Protein AF-A0A1X0NJQ6-F1 (afdb_monomer_lite)

Radius of gyration: 38.81 Å; chains: 1; bounding box: 100×24×99 Å

Sequence (120 aa):
MSSVKALNPALQARRDPYYKRNHMGRVTCTLCDICCTDDNNFLKHLAGKTHRLQLERRERNARREERLAAEEELNKEAMRRAEQEKATRELLLQQQQQQQQSQQSSGNRINNNNNNNNNN

Organism: NCBI:txid67003

Foldseek 3Di:
DDDPDPPPLQVVLVVDPQWDADPVRFIAGNLQRDTDRDSVRSVVVCVDPSVVVSVVVVVVVVVVVVVVVVVVVVVVVVVVVVVVVVVVVVVVVVVVVVVVVVVVVVVVVVVVVVPPPPDD

InterPro domains:
  IPR003604 Matrin/U1-C-like, C2H2-type zinc finger [SM00451] (24-58)
  IPR013087 Zinc finger C2H2-type [PF12874] (28-51)
  IPR036236 Zinc finger C2H2 superfamily [SSF57667] (16-67)
  IPR052092 Splicing Factor 3A Subunit 2 [PTHR23205] (11-87)

Structure (mmCIF, N/CA/C/O backbone):
data_AF-A0A1X0NJQ6-F1
#
_entry.id   AF-A0A1X0NJQ6-F1
#
loop_
_atom_site.group_PDB
_atom_site.id
_atom_site.type_symbol
_atom_site.label_atom_id
_atom_site.label_alt_id
_atom_site.label_comp_id
_atom_site.label_asym_id
_atom_site.label_entity_id
_atom_site.label_seq_id
_atom_site.pdbx_PDB_ins_code
_atom_site.Cartn_x
_atom_site.Cartn_y
_atom_site.Cartn_z
_atom_site.occupancy
_atom_site.B_iso_or_equiv
_atom_site.auth_seq_id
_atom_site.auth_comp_id
_atom_site.auth_asym_id
_atom_site.auth_atom_id
_atom_site.pdbx_PDB_model_num
ATOM 1 N N . MET A 1 1 ? 37.047 -21.660 -15.339 1.00 41.50 1 MET A N 1
ATOM 2 C CA . MET A 1 1 ? 36.498 -20.472 -16.028 1.00 41.50 1 MET A CA 1
ATOM 3 C C . MET A 1 1 ? 35.048 -20.768 -16.367 1.00 41.50 1 MET A C 1
ATOM 5 O O . MET A 1 1 ? 34.781 -21.551 -17.269 1.00 41.50 1 MET A O 1
ATOM 9 N N . SER A 1 2 ? 34.128 -20.282 -15.536 1.00 46.66 2 SER A N 1
ATOM 10 C CA . SER A 1 2 ? 32.713 -20.654 -15.580 1.00 46.66 2 SER A CA 1
ATOM 11 C C . SER A 1 2 ? 32.050 -20.140 -16.856 1.00 46.66 2 SER A C 1
ATOM 13 O O . SER A 1 2 ? 32.168 -18.968 -17.200 1.00 46.66 2 SER A O 1
ATOM 15 N N . SER A 1 3 ? 31.389 -21.061 -17.551 1.00 53.03 3 SER A N 1
ATOM 16 C CA . SER A 1 3 ? 30.736 -20.897 -18.846 1.00 53.03 3 SER A CA 1
ATOM 17 C C . SER A 1 3 ? 29.820 -19.668 -18.867 1.00 53.03 3 SER A C 1
ATOM 19 O O . SER A 1 3 ? 28.777 -19.647 -18.209 1.00 53.03 3 SER A O 1
ATOM 21 N N . VAL A 1 4 ? 30.216 -18.633 -19.612 1.00 56.81 4 VAL A N 1
ATOM 22 C CA . VAL A 1 4 ? 29.380 -17.460 -19.883 1.00 56.81 4 VAL A CA 1
ATOM 23 C C . VAL A 1 4 ? 28.260 -17.925 -20.809 1.00 56.81 4 VAL A C 1
ATOM 25 O O . VAL A 1 4 ? 28.380 -17.876 -22.030 1.00 56.81 4 VAL A O 1
ATOM 28 N N . LYS A 1 5 ? 27.172 -18.449 -20.232 1.00 60.78 5 LYS A N 1
ATOM 29 C CA . LYS A 1 5 ? 25.922 -18.641 -20.969 1.00 60.78 5 LYS A CA 1
ATOM 30 C C . LYS A 1 5 ? 25.574 -17.284 -21.563 1.00 60.78 5 LYS A C 1
ATOM 32 O O . LYS A 1 5 ? 25.384 -16.328 -20.815 1.00 60.78 5 LYS A O 1
ATOM 37 N N . ALA A 1 6 ? 25.511 -17.201 -22.887 1.00 58.03 6 ALA A N 1
ATOM 38 C CA . ALA A 1 6 ? 24.925 -16.068 -23.581 1.00 58.03 6 ALA A CA 1
ATOM 39 C C . ALA A 1 6 ? 23.462 -15.953 -23.120 1.00 58.03 6 ALA A C 1
ATOM 41 O O . ALA A 1 6 ? 22.571 -16.605 -23.665 1.00 58.03 6 ALA A O 1
ATOM 42 N N . LEU A 1 7 ? 23.217 -15.217 -22.032 1.00 67.81 7 LEU A N 1
ATOM 43 C CA . LEU A 1 7 ? 21.870 -14.970 -21.545 1.00 67.81 7 LEU A CA 1
ATOM 44 C C . LEU A 1 7 ? 21.195 -14.097 -22.590 1.00 67.81 7 LEU A C 1
ATOM 46 O O . LEU A 1 7 ? 21.560 -12.937 -22.767 1.00 67.81 7 LEU A O 1
ATOM 50 N N . ASN A 1 8 ? 20.217 -14.668 -23.287 1.00 82.88 8 ASN A N 1
ATOM 51 C CA . ASN A 1 8 ? 19.355 -13.904 -24.165 1.00 82.88 8 ASN A CA 1
ATOM 52 C C . ASN A 1 8 ? 18.628 -12.841 -23.311 1.00 82.88 8 ASN A C 1
ATOM 54 O O . ASN A 1 8 ? 17.838 -13.218 -22.434 1.00 82.88 8 ASN A O 1
ATOM 58 N N . PRO A 1 9 ? 18.879 -11.534 -23.526 1.00 80.44 9 PRO A N 1
ATOM 59 C CA . PRO A 1 9 ? 18.339 -10.479 -22.669 1.00 80.44 9 PRO A CA 1
ATOM 60 C C . PRO A 1 9 ? 16.808 -10.479 -22.620 1.00 80.44 9 PRO A C 1
ATOM 62 O O . PRO A 1 9 ? 16.221 -10.179 -21.583 1.00 80.44 9 PRO A O 1
ATOM 65 N N . ALA A 1 10 ? 16.157 -10.886 -23.713 1.00 84.38 10 ALA A N 1
ATOM 66 C CA . ALA A 1 10 ? 14.704 -10.957 -23.799 1.00 84.38 10 ALA A CA 1
ATOM 67 C C . ALA A 1 10 ? 14.113 -12.043 -22.889 1.00 84.38 10 ALA A C 1
ATOM 69 O O . ALA A 1 10 ? 13.070 -11.825 -22.277 1.00 84.38 10 ALA A O 1
ATOM 70 N N . LEU A 1 11 ? 14.773 -13.200 -22.765 1.00 87.50 11 LEU A N 1
ATOM 71 C CA . LEU A 1 11 ? 14.313 -14.274 -21.876 1.00 87.50 11 LEU A CA 1
ATOM 72 C C . LEU A 1 11 ? 14.471 -13.890 -20.405 1.00 87.50 11 LEU A C 1
ATOM 74 O O . LEU A 1 11 ? 13.575 -14.148 -19.605 1.00 87.50 11 LEU A O 1
ATOM 78 N N . GLN A 1 12 ? 15.586 -13.243 -20.059 1.00 87.88 12 GLN A N 1
ATOM 79 C CA . GLN A 1 12 ? 15.820 -12.786 -18.693 1.00 87.88 12 GLN A CA 1
ATOM 80 C C . GLN A 1 12 ? 14.834 -11.685 -18.294 1.00 87.88 12 GLN A C 1
ATOM 82 O O . GLN A 1 12 ? 14.282 -11.740 -17.200 1.00 87.88 12 GLN A O 1
ATOM 87 N N . ALA A 1 13 ? 14.571 -10.724 -19.186 1.00 89.75 13 ALA A N 1
ATOM 88 C CA . ALA A 1 13 ? 13.612 -9.655 -18.932 1.00 89.75 13 ALA A CA 1
ATOM 89 C C . ALA A 1 13 ? 12.196 -10.213 -18.719 1.00 89.75 13 ALA A C 1
ATOM 91 O O . ALA A 1 13 ? 11.539 -9.858 -17.748 1.00 89.75 13 ALA A O 1
ATOM 92 N N . ARG A 1 14 ? 11.761 -11.160 -19.562 1.00 90.94 14 ARG A N 1
ATOM 93 C CA . ARG A 1 14 ? 10.433 -11.799 -19.474 1.00 90.94 14 ARG A CA 1
ATOM 94 C C . ARG A 1 14 ? 10.215 -12.654 -18.224 1.00 90.94 14 ARG A C 1
ATOM 96 O O . ARG A 1 14 ? 9.071 -12.971 -17.921 1.00 90.94 14 ARG A O 1
ATOM 103 N N . ARG A 1 15 ? 11.282 -13.071 -17.536 1.00 92.31 15 ARG A N 1
ATOM 104 C CA . ARG A 1 15 ? 11.189 -13.854 -16.295 1.00 92.31 15 ARG A CA 1
ATOM 105 C C . ARG A 1 15 ? 10.841 -12.987 -15.082 1.00 92.31 15 ARG A C 1
ATOM 107 O O . ARG A 1 15 ? 10.408 -13.524 -14.066 1.00 92.31 15 ARG A O 1
ATOM 114 N N . ASP A 1 16 ? 11.055 -11.679 -15.173 1.00 92.56 16 ASP A N 1
ATOM 115 C CA . ASP A 1 16 ? 10.786 -10.765 -14.071 1.00 92.56 16 ASP A CA 1
ATOM 116 C C . ASP A 1 16 ? 9.269 -10.552 -13.875 1.00 92.56 16 ASP A C 1
ATOM 118 O O . ASP A 1 16 ? 8.560 -10.311 -14.856 1.00 92.56 16 ASP A O 1
ATOM 122 N N . PRO A 1 17 ? 8.744 -10.611 -12.633 1.00 94.00 17 PRO A N 1
ATOM 123 C CA . PRO A 1 17 ? 7.309 -10.466 -12.368 1.00 94.00 17 PRO A CA 1
ATOM 124 C C . PRO A 1 17 ? 6.751 -9.081 -12.724 1.00 94.00 17 PRO A C 1
ATOM 126 O O . PRO A 1 17 ? 5.539 -8.936 -12.885 1.00 94.00 17 PRO A O 1
ATOM 129 N N . TYR A 1 18 ? 7.607 -8.063 -12.847 1.00 94.19 18 TYR A N 1
ATOM 130 C CA . TYR A 1 18 ? 7.210 -6.699 -13.191 1.00 94.19 18 TYR A CA 1
ATOM 131 C C . TYR A 1 18 ? 7.342 -6.385 -14.680 1.00 94.19 18 TYR A C 1
ATOM 133 O O . TYR A 1 18 ? 7.039 -5.263 -15.093 1.00 94.19 18 TYR A O 1
ATOM 141 N N . TYR A 1 19 ? 7.768 -7.350 -15.495 1.00 95.38 19 TYR A N 1
ATOM 142 C CA . TYR A 1 19 ? 7.877 -7.193 -16.936 1.00 95.38 19 TYR A CA 1
ATOM 143 C C . TYR A 1 19 ? 6.509 -7.274 -17.617 1.00 95.38 19 TYR A C 1
ATOM 145 O O . TYR A 1 19 ? 5.795 -8.274 -17.507 1.00 95.38 19 TYR A O 1
ATOM 153 N N . LYS A 1 20 ? 6.168 -6.259 -18.414 1.00 94.56 20 LYS A N 1
ATOM 154 C CA . LYS A 1 20 ? 5.044 -6.306 -19.359 1.00 94.56 20 LYS A CA 1
ATOM 155 C C . LYS A 1 20 ? 5.430 -5.698 -20.704 1.00 94.56 20 LYS A C 1
ATOM 157 O O . LYS A 1 20 ? 6.396 -4.950 -20.815 1.00 94.56 20 LYS A O 1
ATOM 162 N N . ARG A 1 21 ? 4.664 -6.023 -21.749 1.00 93.12 21 ARG A N 1
ATOM 163 C CA . ARG A 1 21 ? 4.686 -5.288 -23.023 1.00 93.12 21 ARG A CA 1
ATOM 164 C C . ARG A 1 21 ? 3.398 -4.496 -23.152 1.00 93.12 21 ARG A C 1
ATOM 166 O O . ARG A 1 21 ? 2.321 -5.034 -22.907 1.00 93.12 21 ARG A O 1
ATOM 173 N N . ASN A 1 22 ? 3.515 -3.224 -23.510 1.00 90.44 22 ASN A N 1
ATOM 174 C CA . ASN A 1 22 ? 2.354 -2.388 -23.788 1.00 90.44 22 ASN A CA 1
ATOM 175 C C . ASN A 1 22 ? 1.816 -2.629 -25.213 1.00 90.44 22 ASN A C 1
ATOM 177 O O . ASN A 1 22 ? 2.427 -3.330 -26.020 1.00 90.44 22 ASN A O 1
ATOM 181 N N . HIS A 1 23 ? 0.676 -2.010 -25.535 1.00 88.69 23 HIS A N 1
ATOM 182 C CA . HIS A 1 23 ? 0.026 -2.112 -26.849 1.00 88.69 23 HIS A CA 1
ATOM 183 C C . HIS A 1 23 ? 0.851 -1.499 -27.998 1.00 88.69 23 HIS A C 1
ATOM 185 O O . HIS A 1 23 ? 0.556 -1.743 -29.160 1.00 88.69 23 HIS A O 1
ATOM 191 N N . MET A 1 24 ? 1.899 -0.729 -27.684 1.00 89.69 24 MET A N 1
ATOM 192 C CA . MET A 1 24 ? 2.845 -0.170 -28.657 1.00 89.69 24 MET A CA 1
ATOM 193 C C . MET A 1 24 ? 4.091 -1.054 -28.842 1.00 89.69 24 MET A C 1
ATOM 195 O O . MET A 1 24 ? 5.050 -0.639 -29.487 1.00 89.69 24 MET A O 1
ATOM 199 N N . GLY A 1 25 ? 4.125 -2.243 -28.229 1.00 87.38 25 GLY A N 1
ATOM 200 C CA . GLY A 1 25 ? 5.246 -3.180 -28.317 1.00 87.38 25 G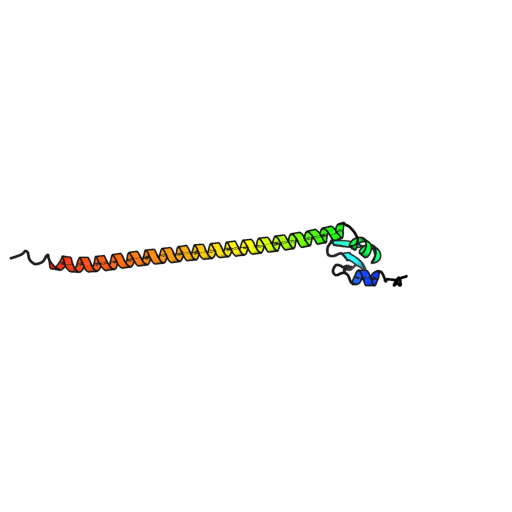LY A CA 1
ATOM 201 C C . GLY A 1 25 ? 6.466 -2.817 -27.461 1.00 87.38 25 GLY A C 1
ATOM 202 O O . GLY A 1 25 ? 7.458 -3.546 -27.497 1.00 87.38 25 GLY A O 1
ATOM 203 N N . ARG A 1 26 ? 6.400 -1.741 -26.665 1.00 91.19 26 ARG A N 1
ATOM 204 C CA . ARG A 1 26 ? 7.470 -1.340 -25.738 1.00 91.19 26 ARG A CA 1
ATOM 205 C C . ARG A 1 26 ? 7.392 -2.127 -24.438 1.00 91.19 26 ARG A C 1
ATOM 207 O O . ARG A 1 26 ? 6.315 -2.534 -23.998 1.00 91.19 26 ARG A O 1
ATOM 214 N N . VAL A 1 27 ? 8.548 -2.304 -23.812 1.00 94.81 27 VAL A N 1
ATOM 215 C CA . VAL A 1 27 ? 8.672 -2.992 -22.526 1.00 94.81 27 VAL A CA 1
ATOM 216 C C . VAL A 1 27 ? 8.323 -2.026 -21.405 1.00 94.81 27 VAL A C 1
ATOM 218 O O . VAL A 1 27 ? 8.717 -0.866 -21.441 1.00 94.81 27 VAL A O 1
ATOM 221 N N . THR A 1 28 ? 7.602 -2.484 -20.394 1.00 95.44 28 THR A N 1
ATOM 222 C CA . THR A 1 28 ? 7.226 -1.671 -19.241 1.00 95.44 28 THR A CA 1
ATOM 223 C C . THR A 1 28 ? 7.523 -2.400 -17.937 1.00 95.44 28 THR A C 1
ATOM 225 O O . THR A 1 28 ? 7.391 -3.620 -17.847 1.00 95.44 28 THR A O 1
ATOM 228 N N . CYS A 1 29 ? 7.937 -1.634 -16.926 1.00 96.19 29 CYS A N 1
ATOM 229 C CA . CYS A 1 29 ? 8.071 -2.090 -15.547 1.00 96.19 29 CYS A CA 1
ATOM 230 C C . CYS A 1 29 ? 6.838 -1.674 -14.756 1.00 96.19 29 CYS A C 1
ATOM 232 O O . CYS A 1 29 ? 6.647 -0.486 -14.514 1.00 96.19 29 CYS A O 1
ATOM 234 N N . THR A 1 30 ? 6.023 -2.631 -14.319 1.00 95.12 30 THR A N 1
ATOM 235 C CA . THR A 1 30 ? 4.776 -2.336 -13.590 1.00 95.12 30 THR A CA 1
ATOM 236 C C . THR A 1 30 ? 4.983 -1.940 -12.136 1.00 95.12 30 THR A C 1
ATOM 238 O O . THR A 1 30 ? 4.034 -1.545 -11.475 1.00 95.12 30 THR A O 1
ATOM 241 N N . LEU A 1 31 ? 6.190 -2.116 -11.593 1.00 94.94 31 LEU A N 1
ATOM 242 C CA . LEU A 1 31 ? 6.505 -1.621 -10.253 1.00 94.94 31 LEU A CA 1
ATOM 243 C C . LEU A 1 31 ? 6.794 -0.119 -10.268 1.00 94.94 31 LEU A C 1
ATOM 245 O O . LEU A 1 31 ? 6.491 0.586 -9.312 1.00 94.94 31 LEU A O 1
ATOM 249 N N . CYS A 1 32 ? 7.456 0.350 -11.325 1.00 95.12 32 CYS A N 1
ATOM 250 C CA . CYS A 1 32 ? 7.927 1.728 -11.429 1.00 95.12 32 CYS A CA 1
ATOM 251 C C . CYS A 1 32 ? 7.106 2.576 -12.405 1.00 95.12 32 CYS A C 1
ATOM 253 O O . CYS A 1 32 ? 7.368 3.770 -12.496 1.00 95.12 32 CYS A O 1
ATOM 255 N N . ASP A 1 33 ? 6.188 1.961 -13.152 1.00 93.69 33 ASP A N 1
ATOM 256 C CA . ASP A 1 33 ? 5.419 2.556 -14.250 1.00 93.69 33 ASP A CA 1
ATOM 257 C C . ASP A 1 33 ? 6.293 3.253 -15.305 1.00 93.69 33 ASP A C 1
ATOM 259 O O . ASP A 1 33 ? 5.943 4.280 -15.884 1.00 93.69 33 ASP A O 1
ATOM 263 N N . ILE A 1 34 ? 7.461 2.664 -15.584 1.00 92.94 34 ILE A N 1
ATOM 264 C CA . ILE A 1 34 ? 8.423 3.176 -16.566 1.00 92.94 34 ILE A CA 1
ATOM 265 C C . ILE A 1 34 ? 8.351 2.345 -17.845 1.00 92.94 34 ILE A C 1
ATOM 267 O O . ILE A 1 34 ? 8.401 1.114 -17.810 1.00 92.94 34 ILE A O 1
ATOM 271 N N . CYS A 1 35 ? 8.285 3.033 -18.985 1.00 94.38 35 CYS A N 1
ATOM 272 C CA . CYS A 1 35 ? 8.427 2.432 -20.307 1.00 94.38 35 CYS A CA 1
ATOM 273 C C . CYS A 1 35 ? 9.905 2.400 -20.723 1.00 94.38 35 CYS A C 1
ATOM 275 O O . CYS A 1 35 ? 10.550 3.440 -20.848 1.00 94.38 35 CYS A O 1
ATOM 277 N N . CYS A 1 36 ? 10.429 1.209 -20.981 1.00 91.75 36 CYS A N 1
ATOM 278 C CA . CYS A 1 36 ? 11.753 0.965 -21.534 1.00 91.75 36 CYS A CA 1
ATOM 279 C C . CYS A 1 36 ? 11.662 0.764 -23.057 1.00 91.75 36 CYS A C 1
ATOM 281 O O . CYS A 1 36 ? 10.703 0.184 -23.566 1.00 91.75 36 CYS A O 1
ATOM 283 N N . THR A 1 37 ? 12.673 1.231 -23.792 1.00 90.62 37 THR A N 1
ATOM 284 C CA . THR A 1 37 ? 12.770 1.048 -25.251 1.00 90.62 37 THR A CA 1
ATOM 285 C C . THR A 1 37 ? 12.886 -0.426 -25.634 1.00 90.62 37 THR A C 1
ATOM 287 O O . THR A 1 37 ? 12.135 -0.887 -26.483 1.00 90.62 37 THR A O 1
ATOM 290 N N . ASP A 1 38 ? 13.758 -1.168 -24.943 1.00 90.88 38 ASP A N 1
ATOM 291 C CA . ASP A 1 38 ? 14.120 -2.550 -25.267 1.00 90.88 38 ASP A CA 1
ATOM 292 C C . ASP A 1 38 ? 14.279 -3.411 -24.008 1.00 90.88 38 ASP A C 1
ATOM 294 O O . ASP A 1 38 ? 14.478 -2.897 -22.901 1.00 90.88 38 ASP A O 1
ATOM 298 N N . ASP A 1 39 ? 14.302 -4.736 -24.193 1.00 92.06 39 ASP A N 1
ATOM 299 C CA . ASP A 1 39 ? 14.512 -5.721 -23.120 1.00 92.06 39 ASP A CA 1
ATOM 300 C C . ASP A 1 39 ? 15.838 -5.479 -22.363 1.00 92.06 39 ASP A C 1
ATOM 302 O O . ASP A 1 39 ? 15.902 -5.592 -21.141 1.00 92.06 39 ASP A O 1
ATOM 306 N N . ASN A 1 40 ? 16.892 -5.045 -23.065 1.00 92.31 40 ASN A N 1
ATOM 307 C CA . ASN A 1 40 ? 18.171 -4.675 -22.444 1.00 92.31 40 ASN A CA 1
ATOM 308 C C . ASN A 1 40 ? 18.057 -3.448 -21.527 1.00 92.31 40 ASN A C 1
ATOM 310 O O . ASN A 1 40 ? 18.694 -3.396 -20.474 1.00 92.31 40 ASN A O 1
ATOM 314 N N . ASN A 1 41 ? 17.260 -2.451 -21.920 1.00 92.62 41 ASN A N 1
ATOM 315 C CA . ASN A 1 41 ? 17.059 -1.257 -21.105 1.00 92.62 41 ASN A CA 1
ATOM 316 C C . ASN A 1 41 ? 16.233 -1.584 -19.852 1.00 92.62 41 ASN A C 1
ATOM 318 O O . ASN A 1 41 ? 16.512 -1.068 -18.774 1.00 92.62 41 ASN A O 1
ATOM 322 N N . PHE A 1 42 ? 15.283 -2.514 -19.971 1.00 95.00 42 PHE A N 1
ATOM 323 C CA . PHE A 1 42 ? 14.547 -3.042 -18.827 1.00 95.00 42 PHE A CA 1
ATOM 324 C C . PHE A 1 42 ? 15.462 -3.757 -17.822 1.00 95.00 42 PHE A C 1
ATOM 326 O O . PHE A 1 42 ? 15.388 -3.481 -16.629 1.00 95.00 42 PHE A O 1
ATOM 333 N N . LEU A 1 43 ? 16.400 -4.595 -18.279 1.00 93.38 43 LEU A N 1
ATOM 334 C CA . LEU A 1 43 ? 17.370 -5.237 -17.379 1.00 93.38 43 LEU A CA 1
ATOM 335 C C . LEU A 1 43 ? 18.257 -4.222 -16.642 1.00 93.38 43 LEU A C 1
ATOM 337 O O . LEU A 1 43 ? 18.501 -4.365 -15.444 1.00 93.38 43 LEU A O 1
ATOM 341 N N . LYS A 1 44 ? 18.709 -3.167 -17.332 1.00 94.12 44 LYS A N 1
ATOM 342 C CA . LYS A 1 44 ? 19.450 -2.066 -16.692 1.00 94.12 44 LYS A CA 1
ATOM 343 C C . LYS A 1 44 ? 18.586 -1.315 -15.681 1.00 94.12 44 LYS A C 1
ATOM 345 O O . LYS A 1 44 ? 19.082 -0.934 -14.625 1.00 94.12 44 LYS A O 1
ATOM 350 N N . HIS A 1 45 ? 17.304 -1.122 -15.989 1.00 94.75 45 HIS A N 1
ATOM 351 C CA . HIS A 1 45 ? 16.343 -0.517 -15.075 1.00 94.75 45 HIS A CA 1
ATOM 352 C C . HIS A 1 45 ? 16.166 -1.352 -13.795 1.00 94.75 45 HIS A C 1
ATOM 354 O O . HIS A 1 45 ? 16.217 -0.773 -12.710 1.00 94.75 45 HIS A O 1
ATOM 360 N N . LEU A 1 46 ? 16.045 -2.683 -13.902 1.00 94.25 46 LEU A N 1
ATOM 361 C CA . LEU A 1 46 ? 15.958 -3.587 -12.744 1.00 94.25 46 LEU A CA 1
ATOM 362 C C . LEU A 1 46 ? 17.193 -3.497 -11.836 1.00 94.25 46 LEU A C 1
ATOM 364 O O . LEU A 1 46 ? 17.068 -3.482 -10.614 1.00 94.25 46 LEU A O 1
ATOM 368 N N . ALA A 1 47 ? 18.386 -3.379 -12.428 1.00 93.75 47 ALA A N 1
ATOM 369 C CA . ALA A 1 47 ? 19.637 -3.174 -11.692 1.00 93.75 47 ALA A CA 1
ATOM 370 C C . ALA A 1 47 ? 19.799 -1.739 -11.137 1.00 93.75 47 ALA A C 1
ATOM 372 O O . ALA A 1 47 ? 20.780 -1.435 -10.454 1.00 93.75 47 ALA A O 1
ATOM 373 N N . GLY A 1 48 ? 18.866 -0.836 -11.443 1.00 95.00 48 GLY A N 1
ATOM 374 C CA . GLY A 1 48 ? 18.912 0.569 -11.064 1.00 95.00 48 GLY A CA 1
ATOM 375 C C . GLY A 1 48 ? 18.410 0.849 -9.644 1.00 95.00 48 GLY A C 1
ATOM 376 O O . GLY A 1 48 ? 17.569 0.145 -9.084 1.00 95.00 48 GLY A O 1
ATOM 377 N N . LYS A 1 49 ? 18.876 1.969 -9.071 1.00 95.31 49 LYS A N 1
ATOM 378 C CA . LYS A 1 49 ? 18.475 2.424 -7.726 1.00 95.31 49 LYS A CA 1
ATOM 379 C C . LYS A 1 49 ? 16.976 2.705 -7.614 1.00 95.31 49 LYS A C 1
ATOM 381 O O . LYS A 1 49 ? 16.388 2.418 -6.579 1.00 95.31 49 LYS A O 1
ATOM 386 N N . THR A 1 50 ? 16.361 3.247 -8.666 1.00 93.88 50 THR A N 1
ATOM 387 C CA . THR A 1 50 ? 14.931 3.588 -8.677 1.00 93.88 50 THR A CA 1
ATOM 388 C C . THR A 1 50 ? 14.058 2.354 -8.489 1.00 93.88 50 THR A C 1
ATOM 390 O O . THR A 1 50 ? 13.136 2.387 -7.681 1.00 93.88 50 THR A O 1
ATOM 393 N N . HIS A 1 51 ? 14.370 1.260 -9.192 1.00 96.00 51 HIS A N 1
ATOM 394 C CA . HIS A 1 51 ? 13.621 0.013 -9.068 1.00 96.00 51 HIS A CA 1
ATOM 395 C C . HIS A 1 51 ? 13.743 -0.565 -7.656 1.00 96.00 51 HIS A C 1
ATOM 397 O O . HIS A 1 51 ? 12.735 -0.843 -7.008 1.00 96.00 51 HIS A O 1
ATOM 403 N N . ARG A 1 52 ? 14.973 -0.632 -7.131 1.00 95.50 52 ARG A N 1
ATOM 404 C CA . ARG A 1 52 ? 15.228 -1.084 -5.758 1.00 95.50 52 ARG A CA 1
ATOM 405 C C . ARG A 1 52 ? 14.495 -0.240 -4.711 1.00 95.50 52 ARG A C 1
ATOM 407 O O . ARG A 1 52 ? 13.873 -0.790 -3.813 1.00 95.50 52 ARG A O 1
ATOM 414 N N . LEU A 1 53 ? 14.508 1.085 -4.849 1.00 96.31 53 LEU A N 1
ATOM 415 C CA . LEU A 1 53 ? 13.816 1.976 -3.915 1.00 96.31 53 LEU A CA 1
ATOM 416 C C . LEU A 1 53 ? 12.290 1.792 -3.960 1.00 96.31 53 LEU A C 1
ATOM 418 O O . LEU A 1 53 ? 11.633 1.897 -2.928 1.00 96.31 53 LEU A O 1
ATOM 422 N N . GLN A 1 54 ? 11.713 1.502 -5.129 1.00 96.00 54 GLN A N 1
ATOM 423 C CA . GLN A 1 54 ? 10.283 1.193 -5.229 1.00 96.00 54 GLN A CA 1
ATOM 424 C C . GLN A 1 54 ? 9.936 -0.141 -4.555 1.00 96.00 54 GLN A C 1
ATOM 426 O O . GLN A 1 54 ? 8.889 -0.226 -3.915 1.00 96.00 54 GLN A O 1
ATOM 431 N N . LEU A 1 55 ? 10.816 -1.150 -4.626 1.00 95.88 55 LEU A N 1
ATOM 432 C CA . LEU A 1 55 ? 10.660 -2.393 -3.857 1.00 95.88 55 LEU A CA 1
ATOM 433 C C . LEU A 1 55 ? 10.661 -2.108 -2.352 1.00 95.88 55 LEU A C 1
ATOM 435 O O . LEU A 1 55 ? 9.704 -2.456 -1.665 1.00 95.88 55 LEU A O 1
ATOM 439 N N . GLU A 1 56 ? 11.672 -1.389 -1.862 1.00 96.38 56 GLU A N 1
ATOM 440 C CA . GLU A 1 56 ? 11.780 -1.005 -0.447 1.00 96.38 56 GLU A CA 1
ATOM 441 C C . GLU A 1 56 ? 10.557 -0.195 0.013 1.00 96.38 56 GLU A C 1
ATOM 443 O O . GLU A 1 56 ? 10.013 -0.415 1.097 1.00 96.38 56 GLU A O 1
ATOM 448 N N . ARG A 1 57 ? 10.073 0.729 -0.827 1.00 96.12 57 ARG A N 1
ATOM 449 C CA . ARG A 1 57 ? 8.860 1.505 -0.552 1.00 96.12 57 ARG A CA 1
ATOM 450 C C . ARG A 1 57 ? 7.631 0.607 -0.460 1.00 96.12 57 ARG A C 1
ATOM 452 O O . ARG A 1 57 ? 6.815 0.800 0.440 1.00 96.12 57 ARG A O 1
ATOM 459 N N . ARG A 1 58 ? 7.494 -0.364 -1.365 1.00 95.12 58 ARG A N 1
ATOM 460 C CA . ARG A 1 58 ? 6.374 -1.307 -1.369 1.00 95.12 58 ARG A CA 1
ATOM 461 C C . ARG A 1 58 ? 6.388 -2.195 -0.127 1.00 95.12 58 ARG A C 1
ATOM 463 O O . ARG A 1 58 ? 5.355 -2.328 0.519 1.00 95.12 58 ARG A O 1
ATOM 470 N N . GLU A 1 59 ? 7.547 -2.720 0.256 1.00 95.75 59 GLU A N 1
ATOM 471 C CA . GLU A 1 59 ? 7.711 -3.505 1.485 1.00 95.75 59 GLU A CA 1
ATOM 472 C C . GLU A 1 59 ? 7.406 -2.678 2.739 1.00 95.75 59 GLU A C 1
ATOM 474 O O . GLU A 1 59 ? 6.696 -3.129 3.638 1.00 95.75 59 GLU A O 1
ATOM 479 N N . ARG A 1 60 ? 7.897 -1.435 2.798 1.00 96.56 60 ARG A N 1
ATOM 480 C CA . ARG A 1 60 ? 7.615 -0.518 3.908 1.00 96.56 60 ARG A CA 1
ATOM 481 C C . ARG A 1 60 ? 6.124 -0.197 4.021 1.00 96.56 60 ARG A C 1
ATOM 483 O O . ARG A 1 60 ? 5.614 -0.107 5.137 1.00 96.56 60 ARG A O 1
ATOM 490 N N . ASN A 1 61 ? 5.443 0.006 2.896 1.00 96.56 61 ASN A N 1
ATOM 491 C CA . ASN A 1 61 ? 4.006 0.260 2.881 1.00 96.56 61 ASN A CA 1
ATOM 492 C C . ASN A 1 61 ? 3.226 -0.972 3.346 1.00 96.56 61 ASN A C 1
ATOM 494 O O . ASN A 1 61 ? 2.400 -0.827 4.237 1.00 96.56 61 ASN A O 1
ATOM 498 N N . ALA A 1 62 ? 3.569 -2.168 2.859 1.0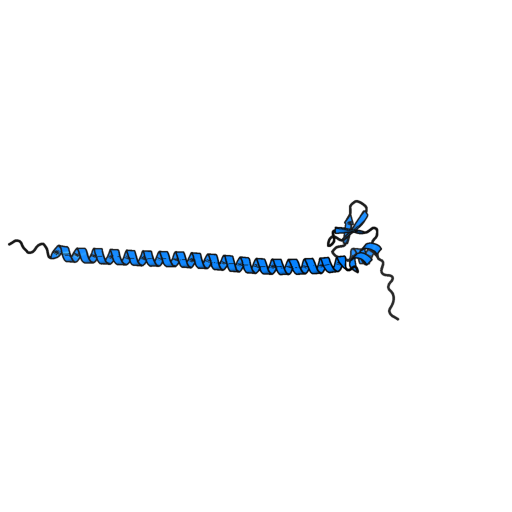0 96.25 62 ALA A N 1
ATOM 499 C CA . ALA A 1 62 ? 2.937 -3.415 3.295 1.00 96.25 62 ALA A CA 1
ATOM 500 C C . ALA A 1 62 ? 3.067 -3.627 4.815 1.00 96.25 62 ALA A C 1
ATOM 502 O O . ALA A 1 62 ? 2.080 -3.885 5.496 1.00 96.25 62 ALA A O 1
ATOM 503 N N . ARG A 1 63 ? 4.262 -3.406 5.384 1.00 96.44 63 ARG A N 1
ATOM 504 C CA . ARG A 1 63 ? 4.472 -3.474 6.845 1.00 96.44 63 ARG A CA 1
ATOM 505 C C . ARG A 1 63 ? 3.667 -2.424 7.612 1.00 96.44 63 ARG A C 1
ATOM 507 O O . ARG A 1 63 ? 3.220 -2.667 8.730 1.00 96.44 63 ARG A O 1
ATOM 514 N N . ARG A 1 64 ? 3.521 -1.220 7.048 1.00 96.81 64 ARG A N 1
ATOM 515 C CA . ARG A 1 64 ? 2.701 -0.162 7.653 1.00 96.81 64 ARG A CA 1
ATOM 516 C C . ARG A 1 64 ? 1.224 -0.551 7.639 1.00 96.81 64 ARG A C 1
ATOM 518 O O . ARG A 1 64 ? 0.566 -0.345 8.651 1.00 96.81 64 ARG A O 1
ATOM 525 N N . GLU A 1 65 ? 0.728 -1.070 6.523 1.00 97.06 65 GLU A N 1
ATOM 526 C CA . GLU A 1 65 ? -0.656 -1.525 6.364 1.00 97.06 65 GLU A CA 1
ATOM 527 C C . GLU A 1 65 ? -0.976 -2.658 7.341 1.00 97.06 65 GLU A C 1
ATOM 529 O O . GLU A 1 65 ? -1.967 -2.569 8.056 1.00 97.06 65 GLU A O 1
ATOM 534 N N . GLU A 1 66 ? -0.091 -3.648 7.470 1.00 97.06 66 GLU A N 1
ATOM 535 C CA . GLU A 1 66 ? -0.232 -4.737 8.443 1.00 97.06 66 GLU A CA 1
ATOM 536 C C . GLU A 1 66 ? -0.332 -4.214 9.884 1.00 97.06 66 GLU A C 1
ATOM 538 O O . GLU A 1 66 ? -1.220 -4.610 10.638 1.00 97.06 66 GLU A O 1
ATOM 543 N N . ARG A 1 67 ? 0.531 -3.262 10.261 1.00 97.25 67 ARG A N 1
ATOM 544 C CA . ARG A 1 67 ? 0.484 -2.647 11.593 1.00 97.25 67 ARG A CA 1
ATOM 545 C C . ARG A 1 67 ? -0.825 -1.893 11.839 1.00 97.25 67 ARG A C 1
ATOM 547 O O . ARG A 1 67 ? -1.376 -1.996 12.928 1.00 97.25 67 ARG A O 1
ATOM 554 N N . LEU A 1 68 ? -1.294 -1.125 10.855 1.00 97.19 68 LEU A N 1
ATOM 555 C CA . LEU A 1 68 ? -2.546 -0.372 10.966 1.00 97.19 68 LEU A CA 1
ATOM 556 C C . LEU A 1 68 ? -3.751 -1.310 11.075 1.00 97.19 68 LEU A C 1
ATOM 558 O O . LEU A 1 68 ? -4.620 -1.066 11.903 1.00 97.19 68 LEU A O 1
ATOM 562 N N . ALA A 1 69 ? -3.769 -2.401 10.307 1.00 97.56 69 ALA A N 1
ATOM 563 C CA . ALA A 1 69 ? -4.815 -3.413 10.398 1.00 97.56 69 ALA A CA 1
ATOM 564 C C . ALA A 1 69 ? -4.843 -4.075 11.787 1.00 97.56 69 ALA A C 1
ATOM 566 O O . ALA A 1 69 ? -5.907 -4.223 12.380 1.00 97.56 69 ALA A O 1
ATOM 567 N N . ALA A 1 70 ? -3.678 -4.413 12.350 1.00 97.62 70 ALA A N 1
ATOM 568 C CA . ALA A 1 70 ? -3.599 -4.965 13.703 1.00 97.62 70 ALA A CA 1
ATOM 569 C C . ALA A 1 70 ? -4.101 -3.976 14.772 1.00 97.62 70 ALA A C 1
ATOM 571 O O . ALA A 1 70 ? -4.825 -4.365 15.687 1.00 97.62 70 ALA A O 1
ATOM 572 N N . GLU A 1 71 ? -3.742 -2.695 14.654 1.00 97.06 71 GLU A N 1
ATOM 573 C CA . GLU A 1 71 ? -4.210 -1.640 15.559 1.00 97.06 71 GLU A CA 1
ATOM 574 C C . GLU A 1 71 ? -5.729 -1.422 15.457 1.00 97.06 71 GLU A C 1
ATOM 576 O O . GLU A 1 71 ? -6.407 -1.284 16.477 1.00 97.06 71 GLU A O 1
ATOM 581 N N . GLU A 1 72 ? -6.279 -1.450 14.243 1.00 97.69 72 GLU A N 1
ATOM 582 C CA . GLU A 1 72 ? -7.716 -1.330 13.998 1.00 97.69 72 GLU A CA 1
ATOM 583 C C . GLU A 1 72 ? -8.502 -2.480 14.645 1.00 97.69 72 GLU A C 1
ATOM 585 O O . GLU A 1 72 ? -9.509 -2.240 15.316 1.00 97.69 72 GLU A O 1
ATOM 590 N N . GLU A 1 73 ? -8.029 -3.720 14.510 1.00 97.75 73 GLU A N 1
ATOM 591 C CA . GLU A 1 73 ? -8.679 -4.882 15.122 1.00 97.75 73 GLU A CA 1
ATOM 592 C C . GLU A 1 73 ? -8.634 -4.838 16.656 1.00 97.75 73 GLU A C 1
ATOM 594 O O . GLU A 1 73 ? -9.640 -5.122 17.314 1.00 97.75 73 GLU A O 1
ATOM 599 N N . LEU A 1 74 ? -7.516 -4.396 17.243 1.00 97.75 74 LEU A N 1
ATOM 600 C CA . LEU A 1 74 ? -7.417 -4.175 18.690 1.00 97.75 74 LEU A CA 1
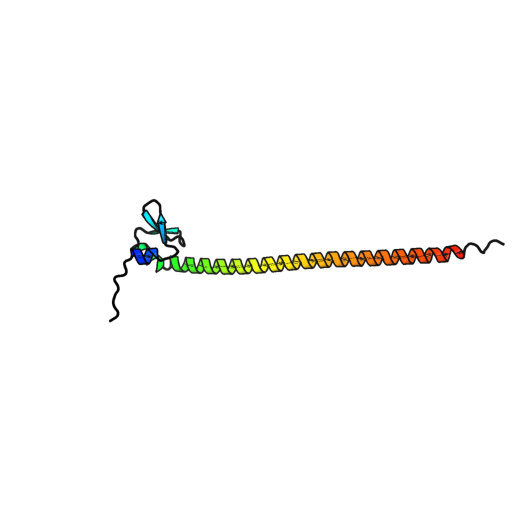ATOM 601 C C . LEU A 1 74 ? -8.398 -3.098 19.171 1.00 97.75 74 LEU A C 1
ATOM 603 O O . LEU A 1 74 ? -9.044 -3.270 20.207 1.00 97.75 74 LEU A O 1
ATOM 607 N N . ASN A 1 75 ? -8.551 -2.010 18.414 1.00 97.62 75 ASN A N 1
ATOM 608 C CA . ASN A 1 75 ? -9.508 -0.951 18.728 1.00 97.62 75 ASN A CA 1
ATOM 609 C C . ASN A 1 75 ? -10.959 -1.466 18.656 1.00 97.62 75 ASN A C 1
ATOM 611 O O . ASN A 1 75 ? -11.732 -1.288 19.599 1.00 97.62 75 ASN A O 1
ATOM 615 N N . LYS A 1 76 ? -11.318 -2.202 17.595 1.00 98.12 76 LYS A N 1
ATOM 616 C CA . LYS A 1 76 ? -12.643 -2.836 17.460 1.00 98.12 76 LYS A CA 1
ATOM 617 C C . LYS A 1 76 ? -12.947 -3.805 18.599 1.00 98.12 76 LYS A C 1
ATOM 619 O O . LYS A 1 76 ? -14.081 -3.868 19.072 1.00 98.12 76 LYS A O 1
ATOM 624 N N . GLU A 1 77 ? -11.966 -4.589 19.033 1.00 97.62 77 GLU A N 1
ATOM 625 C CA . GLU A 1 77 ? -12.116 -5.487 20.182 1.00 97.62 77 GLU A CA 1
ATOM 626 C C . GLU A 1 77 ? -12.325 -4.710 21.489 1.00 97.62 77 GLU A C 1
ATOM 628 O O . GLU A 1 77 ? -13.245 -5.023 22.244 1.00 97.62 77 GLU A O 1
ATOM 633 N N . ALA A 1 78 ? -11.543 -3.655 21.736 1.00 97.81 78 ALA A N 1
ATOM 634 C CA . ALA A 1 78 ? -11.713 -2.805 22.914 1.00 97.81 78 ALA A CA 1
ATOM 635 C C . ALA A 1 78 ? -13.102 -2.145 22.955 1.00 97.81 78 ALA A C 1
ATOM 637 O O . ALA A 1 78 ? -13.741 -2.116 24.007 1.00 97.81 78 ALA A O 1
ATOM 638 N N . MET A 1 79 ? -13.602 -1.683 21.805 1.00 97.88 79 MET A N 1
ATOM 639 C CA . MET A 1 79 ? -14.948 -1.120 21.680 1.00 97.88 79 MET A CA 1
ATOM 640 C C . MET A 1 79 ? -16.036 -2.149 22.001 1.00 97.88 79 MET A C 1
ATOM 642 O O . MET A 1 79 ? -16.935 -1.853 22.789 1.00 97.88 79 MET A O 1
ATOM 646 N N . ARG A 1 80 ? -15.927 -3.372 21.465 1.00 97.88 80 ARG A N 1
ATOM 647 C CA . ARG A 1 80 ? -16.870 -4.465 21.762 1.00 97.88 80 ARG A CA 1
ATOM 648 C C . ARG A 1 80 ? -16.867 -4.835 23.243 1.00 97.88 80 ARG A C 1
ATOM 650 O O . ARG A 1 80 ? -17.932 -5.013 23.828 1.00 97.88 80 ARG A O 1
ATOM 657 N N . ARG A 1 81 ? -15.692 -4.896 23.874 1.00 97.50 81 ARG A N 1
ATOM 658 C CA . ARG A 1 81 ? -15.585 -5.162 25.315 1.00 97.50 81 ARG A CA 1
ATOM 659 C C . ARG A 1 81 ? -16.223 -4.051 26.147 1.00 97.50 81 ARG A C 1
ATOM 661 O O . ARG A 1 81 ? -17.001 -4.347 27.046 1.00 97.50 81 ARG A O 1
ATOM 668 N N . ALA A 1 82 ? -15.961 -2.788 25.813 1.00 97.62 82 ALA A N 1
ATOM 669 C CA . ALA A 1 82 ? -16.561 -1.653 26.511 1.00 97.62 82 ALA A CA 1
ATOM 670 C C . ALA A 1 82 ? -18.095 -1.635 26.379 1.00 97.62 82 ALA A C 1
ATOM 672 O O . ALA A 1 82 ? -18.797 -1.267 27.320 1.00 97.62 82 ALA A O 1
ATOM 673 N N . GLU A 1 83 ? -18.633 -2.037 25.227 1.00 97.75 83 GLU A N 1
ATOM 674 C CA . GLU A 1 83 ? -20.075 -2.184 25.021 1.00 97.75 83 GLU A CA 1
ATOM 675 C C . GLU A 1 83 ? -20.663 -3.321 25.872 1.00 97.75 83 GLU A C 1
ATOM 677 O O . GLU A 1 83 ? -21.657 -3.114 26.570 1.00 97.75 83 GLU A O 1
ATOM 682 N N . GLN A 1 84 ? -20.010 -4.487 25.903 1.00 96.94 84 GLN A N 1
ATOM 683 C CA . GLN A 1 84 ? -20.411 -5.611 26.757 1.00 96.94 84 GLN A CA 1
ATOM 684 C C . GLN A 1 84 ? -20.364 -5.252 28.250 1.00 96.94 84 GLN A C 1
ATOM 686 O O . GLN A 1 84 ? -21.284 -5.578 29.001 1.00 96.94 84 GLN A O 1
ATOM 691 N N . GLU A 1 85 ? -19.331 -4.542 28.701 1.00 97.50 85 GLU A N 1
ATOM 692 C CA . GLU A 1 85 ? -19.217 -4.071 30.086 1.00 97.50 85 GLU A CA 1
ATOM 693 C C . GLU A 1 85 ? -20.333 -3.080 30.446 1.00 97.50 85 GLU A C 1
ATOM 695 O O . GLU A 1 85 ? -20.924 -3.165 31.523 1.00 97.50 85 GLU A O 1
ATOM 700 N N . LYS A 1 86 ? -20.687 -2.168 29.533 1.00 97.62 86 LYS A N 1
ATOM 701 C CA . LYS A 1 86 ? -21.825 -1.258 29.732 1.00 97.62 86 LYS A CA 1
ATOM 702 C C . LYS A 1 86 ? -23.144 -2.021 29.830 1.00 97.62 86 LYS A C 1
ATOM 704 O O . LYS A 1 86 ? -23.894 -1.789 30.777 1.00 97.62 86 LYS A O 1
ATOM 709 N N . ALA A 1 87 ? -23.391 -2.957 28.914 1.00 97.38 87 ALA A N 1
ATOM 710 C CA . ALA A 1 87 ? -24.611 -3.760 28.898 1.00 97.38 87 ALA A CA 1
ATOM 711 C C . ALA A 1 87 ? -24.749 -4.632 30.159 1.00 97.38 87 ALA A C 1
ATOM 713 O O . ALA A 1 87 ? -25.813 -4.693 30.773 1.00 97.38 87 ALA A O 1
ATOM 714 N N . THR A 1 88 ? -23.660 -5.270 30.598 1.00 97.19 88 THR A N 1
ATOM 715 C CA . THR A 1 88 ? -23.655 -6.079 31.830 1.00 97.19 88 THR A CA 1
ATOM 716 C C . THR A 1 88 ? -23.879 -5.221 33.075 1.00 97.19 88 THR A C 1
ATOM 718 O O . THR A 1 88 ? -24.660 -5.605 33.949 1.00 97.19 88 THR A O 1
ATOM 721 N N . ARG A 1 89 ? -23.262 -4.033 33.151 1.00 97.12 89 ARG A N 1
ATOM 722 C CA . ARG A 1 89 ? -23.483 -3.072 34.243 1.00 97.12 89 ARG A CA 1
ATOM 723 C C . ARG A 1 89 ? -24.936 -2.611 34.314 1.00 97.12 89 ARG A C 1
ATOM 725 O O . ARG A 1 89 ? -25.489 -2.521 35.407 1.00 97.12 89 ARG A O 1
ATOM 732 N N . GLU A 1 90 ? -25.548 -2.316 33.173 1.00 97.38 90 GLU A N 1
ATOM 733 C CA . GLU A 1 90 ? -26.951 -1.906 33.096 1.00 97.38 90 GLU A CA 1
ATOM 734 C C . GLU A 1 90 ? -27.894 -3.021 33.570 1.00 97.38 90 GLU A C 1
ATOM 736 O O . GLU A 1 90 ? -28.758 -2.780 34.417 1.00 97.38 90 GLU A O 1
ATOM 741 N N . LEU A 1 91 ? -27.658 -4.260 33.130 1.00 96.69 91 LEU A N 1
ATOM 742 C CA . LEU A 1 91 ? -28.432 -5.426 33.558 1.00 96.69 91 LEU A CA 1
ATOM 743 C C . LEU A 1 91 ? -28.348 -5.659 35.079 1.00 96.69 91 LEU A C 1
ATOM 745 O O . LEU A 1 91 ? -29.362 -5.916 35.731 1.00 96.69 91 LEU A O 1
ATOM 749 N N . LEU A 1 92 ? -27.152 -5.532 35.665 1.00 96.69 92 LEU A N 1
ATOM 750 C CA . LEU A 1 92 ? -26.941 -5.649 37.114 1.00 96.69 92 LEU A CA 1
ATOM 751 C C . LEU A 1 92 ? -27.721 -4.587 37.901 1.00 96.69 92 LEU A C 1
ATOM 753 O O . LEU A 1 92 ? -28.344 -4.902 38.919 1.00 96.69 92 LEU A O 1
ATOM 757 N N . LEU A 1 93 ? -27.719 -3.337 37.427 1.00 96.44 93 LEU A N 1
ATOM 758 C CA . LEU A 1 93 ? -28.484 -2.252 38.048 1.00 96.44 93 LEU A CA 1
ATOM 759 C C . LEU A 1 93 ? -29.992 -2.522 37.984 1.00 96.44 93 LEU A C 1
ATOM 761 O O . LEU A 1 93 ? -30.693 -2.313 38.976 1.00 96.44 93 LEU A O 1
ATOM 765 N N . GLN A 1 94 ? -30.487 -3.037 36.857 1.00 95.00 94 GLN A N 1
ATOM 766 C CA . GLN A 1 94 ? -31.896 -3.395 36.707 1.00 95.00 94 GLN A CA 1
ATOM 767 C C . GLN A 1 94 ? -32.307 -4.511 37.681 1.00 95.00 94 GLN A C 1
ATOM 769 O O . GLN A 1 94 ? -33.358 -4.421 38.320 1.00 95.00 94 GLN A O 1
ATOM 774 N N . GLN A 1 95 ? -31.465 -5.535 37.853 1.00 94.31 95 GLN A N 1
ATOM 775 C CA . GLN A 1 95 ? -31.732 -6.631 38.787 1.00 94.31 95 GLN A CA 1
ATOM 776 C C . GLN A 1 95 ? -31.798 -6.147 40.246 1.00 94.31 95 GLN A C 1
ATOM 778 O O . GLN A 1 95 ? -32.700 -6.551 40.983 1.00 94.31 95 GLN A O 1
ATOM 783 N N . GLN A 1 96 ? -30.898 -5.246 40.664 1.00 93.38 96 GLN A N 1
ATOM 784 C CA . GLN A 1 96 ? -30.946 -4.664 42.013 1.00 93.38 96 GLN A CA 1
ATOM 785 C C . GLN A 1 96 ? -32.244 -3.886 42.264 1.00 93.38 96 GLN A C 1
ATOM 787 O O . GLN A 1 96 ? -32.840 -4.018 43.333 1.00 93.38 96 GLN A O 1
ATOM 792 N N . GLN A 1 97 ? -32.715 -3.111 41.282 1.00 92.62 97 GLN A N 1
ATOM 793 C CA . GLN A 1 97 ? -33.971 -2.363 41.408 1.00 92.62 97 GLN A CA 1
ATOM 794 C C . GLN A 1 97 ? -35.182 -3.295 41.567 1.00 92.62 97 GLN A C 1
ATOM 796 O O . GLN A 1 97 ? -36.035 -3.054 42.421 1.00 92.62 97 GLN A O 1
ATOM 801 N N . GLN A 1 98 ? -35.239 -4.394 40.805 1.00 89.75 98 GLN A N 1
ATOM 802 C CA . GLN A 1 98 ? -36.314 -5.390 40.920 1.00 89.75 98 GLN A CA 1
ATOM 803 C C . GLN A 1 98 ? -36.339 -6.056 42.307 1.00 89.75 98 GLN A C 1
ATOM 805 O O . GLN A 1 98 ? -37.407 -6.214 42.904 1.00 89.75 98 GLN A O 1
ATOM 810 N N . GLN A 1 99 ? -35.169 -6.392 42.864 1.00 87.94 99 GLN A N 1
ATOM 811 C CA . GLN A 1 99 ? -35.072 -6.956 44.215 1.00 87.94 99 GLN A CA 1
ATOM 812 C C . GLN A 1 99 ? -35.592 -5.975 45.278 1.00 87.94 99 GLN A C 1
ATOM 814 O O . GLN A 1 99 ? -36.368 -6.377 46.147 1.00 87.94 99 GLN A O 1
ATOM 819 N N . GLN A 1 100 ? -35.248 -4.687 45.184 1.00 83.12 100 GLN A N 1
ATOM 820 C CA . GLN A 1 100 ? -35.742 -3.664 46.117 1.00 83.12 100 GLN A CA 1
ATOM 821 C C . GLN A 1 100 ? -37.273 -3.509 46.053 1.00 83.12 100 GLN A C 1
ATOM 823 O O . GLN A 1 100 ? -37.927 -3.446 47.096 1.00 83.12 100 GLN A O 1
ATOM 828 N N . GLN A 1 101 ? -37.868 -3.537 44.855 1.00 79.56 101 GLN A N 1
ATOM 829 C CA . GLN A 1 101 ? -39.329 -3.484 44.683 1.00 79.56 101 GLN A CA 1
ATOM 830 C C . GLN A 1 101 ? -40.043 -4.712 45.288 1.00 79.56 101 GLN A C 1
ATOM 832 O O . GLN A 1 101 ? -41.107 -4.581 45.904 1.00 79.56 101 GLN A O 1
ATOM 837 N N . SER A 1 102 ? -39.449 -5.907 45.177 1.00 71.00 102 SER A N 1
ATOM 838 C CA . SER A 1 102 ? -40.003 -7.141 45.766 1.00 71.00 102 SER A CA 1
ATOM 839 C C . SER A 1 102 ? -39.974 -7.157 47.307 1.00 71.00 102 SER A C 1
ATOM 841 O O . SER A 1 102 ? -40.884 -7.685 47.951 1.00 71.00 102 SER A O 1
ATOM 843 N N . GLN A 1 103 ? -38.975 -6.512 47.923 1.00 69.06 103 GLN A N 1
ATOM 844 C CA . GLN A 1 103 ? -38.874 -6.388 49.382 1.00 69.06 103 GLN A CA 1
ATOM 845 C C . GLN A 1 103 ? -39.870 -5.357 49.944 1.00 69.06 103 GLN A C 1
ATOM 847 O O . GLN A 1 103 ? -40.519 -5.617 50.958 1.00 69.06 103 GLN A O 1
ATOM 852 N N . GLN A 1 104 ? -40.070 -4.223 49.260 1.00 63.41 104 GLN A N 1
ATOM 853 C CA . GLN A 1 104 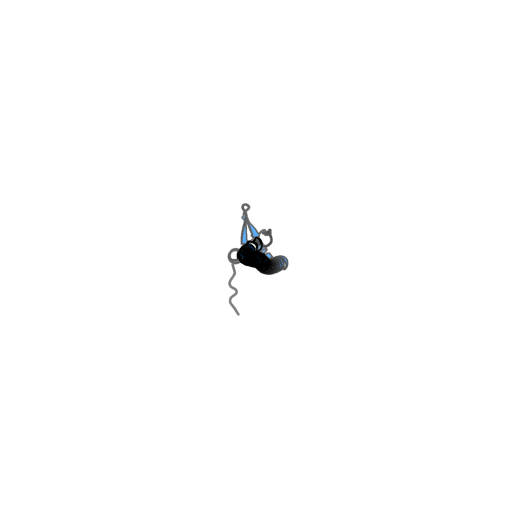? -41.037 -3.191 49.675 1.00 63.41 104 GLN A CA 1
ATOM 854 C C . GLN A 1 104 ? -42.498 -3.673 49.594 1.00 63.41 104 GLN A C 1
ATOM 856 O O . GLN A 1 104 ? -43.315 -3.353 50.459 1.00 63.41 104 GLN A O 1
ATOM 861 N N . SER A 1 105 ? -42.832 -4.498 48.598 1.00 56.31 105 SER A N 1
ATOM 862 C CA . SER A 1 105 ? -44.171 -5.090 48.453 1.00 56.31 105 SER A CA 1
ATOM 863 C C . SER A 1 105 ? -44.482 -6.172 49.504 1.00 56.31 105 SER A C 1
ATOM 865 O O . SER A 1 105 ? -45.638 -6.305 49.910 1.00 56.31 105 SER A O 1
ATOM 867 N N . SER A 1 106 ? -43.470 -6.880 50.025 1.00 55.81 106 SER A N 1
ATOM 868 C CA . SER A 1 106 ? -43.625 -7.785 51.181 1.00 55.81 106 SER A CA 1
ATOM 869 C C . SER A 1 106 ? -43.722 -7.038 52.521 1.00 55.81 106 SER A C 1
ATOM 871 O O . SER A 1 106 ? -44.526 -7.419 53.370 1.00 55.81 106 SER A O 1
ATOM 873 N N . GLY A 1 107 ? -42.984 -5.933 52.698 1.00 52.78 107 GLY A N 1
ATOM 874 C CA . GLY A 1 107 ? -43.076 -5.077 53.892 1.00 52.78 107 GLY A CA 1
ATOM 875 C C . GLY A 1 107 ? -44.435 -4.378 54.047 1.00 52.78 107 GLY A C 1
ATOM 876 O O . GLY A 1 107 ? -44.983 -4.318 55.149 1.00 52.78 107 GLY A O 1
ATOM 877 N N . ASN A 1 108 ? -45.048 -3.943 52.940 1.00 54.06 108 ASN A N 1
ATOM 878 C CA . ASN A 1 108 ? -46.389 -3.344 52.957 1.00 54.06 108 ASN A CA 1
ATOM 879 C C . ASN A 1 108 ? -47.523 -4.347 53.261 1.00 54.06 108 ASN A C 1
ATOM 881 O O . ASN A 1 108 ? -48.583 -3.930 53.725 1.00 54.06 108 ASN A O 1
ATOM 885 N N . ARG A 1 109 ? -47.328 -5.663 53.068 1.00 52.38 109 ARG A N 1
ATOM 886 C CA . ARG A 1 109 ? -48.316 -6.679 53.495 1.00 52.38 109 ARG A CA 1
ATOM 887 C C . ARG A 1 109 ? -48.360 -6.872 55.015 1.00 52.38 109 ARG A C 1
ATOM 889 O O . ARG A 1 109 ? -49.425 -7.176 55.538 1.00 52.38 109 ARG A O 1
ATOM 896 N N . ILE A 1 110 ? -47.243 -6.689 55.721 1.00 53.78 110 ILE A N 1
ATOM 897 C CA . ILE A 1 110 ? -47.160 -6.917 57.176 1.00 53.78 110 ILE A CA 1
ATOM 898 C C . ILE A 1 110 ? -47.747 -5.726 57.957 1.00 53.78 110 ILE A C 1
ATOM 900 O O . ILE A 1 110 ? -48.462 -5.929 58.936 1.00 53.78 110 ILE A O 1
ATOM 904 N N . ASN A 1 111 ? -47.544 -4.487 57.490 1.00 51.88 111 ASN A N 1
ATOM 905 C CA . ASN A 1 111 ? -48.043 -3.290 58.184 1.00 51.88 111 ASN A CA 1
ATOM 906 C C . A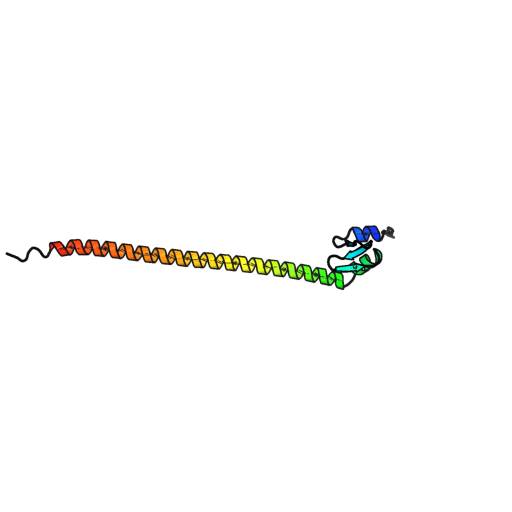SN A 1 111 ? -49.564 -3.069 58.087 1.00 51.88 111 ASN A C 1
ATOM 908 O O . ASN A 1 111 ? -50.133 -2.425 58.967 1.00 51.88 111 ASN A O 1
ATOM 912 N N . ASN A 1 112 ? -50.251 -3.630 57.086 1.00 52.50 112 ASN A N 1
ATOM 913 C CA . ASN A 1 112 ? -51.707 -3.479 56.964 1.00 52.50 112 ASN A CA 1
ATOM 914 C C . ASN A 1 112 ? -52.515 -4.353 57.944 1.00 52.50 112 ASN A C 1
ATOM 916 O O . ASN A 1 112 ? -53.689 -4.069 58.163 1.00 52.50 112 ASN A O 1
ATOM 920 N N . ASN A 1 113 ? -51.909 -5.360 58.585 1.00 53.97 113 ASN A N 1
ATOM 921 C CA . ASN A 1 113 ? -52.602 -6.198 59.576 1.00 53.97 113 ASN A CA 1
ATOM 922 C C . ASN A 1 113 ? -52.589 -5.627 61.006 1.00 53.97 113 ASN A C 1
ATOM 924 O O . ASN A 1 113 ? -53.381 -6.069 61.832 1.00 53.97 113 ASN A O 1
ATOM 928 N N . ASN A 1 114 ? -51.751 -4.628 61.308 1.00 52.94 114 ASN A N 1
ATOM 929 C CA . ASN A 1 114 ? -51.675 -4.032 62.652 1.00 52.94 114 ASN A CA 1
ATOM 930 C C . ASN A 1 114 ? -52.593 -2.815 62.858 1.00 52.94 114 ASN A C 1
ATOM 932 O O . ASN A 1 114 ? -52.754 -2.367 63.988 1.00 52.94 114 ASN A O 1
ATOM 936 N N . ASN A 1 115 ? -53.227 -2.296 61.803 1.00 52.53 115 ASN A N 1
ATOM 937 C CA . ASN A 1 115 ? -54.072 -1.097 61.891 1.00 52.53 115 ASN A CA 1
ATOM 938 C C . ASN A 1 115 ? -55.566 -1.385 62.122 1.00 52.53 115 ASN A C 1
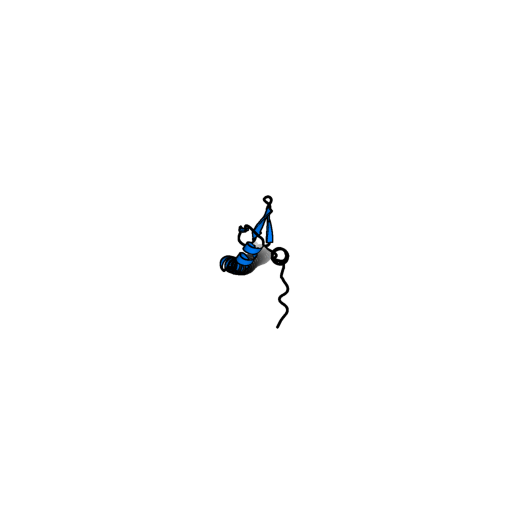ATOM 940 O O . ASN A 1 115 ? -56.369 -0.458 62.129 1.00 52.53 115 ASN A O 1
ATOM 944 N N . ASN A 1 116 ? -55.951 -2.651 62.322 1.00 55.03 116 ASN A N 1
ATOM 945 C CA . ASN A 1 116 ? -57.355 -3.059 62.452 1.00 55.03 116 ASN A CA 1
ATOM 946 C C . ASN A 1 116 ? -57.757 -3.501 63.872 1.00 55.03 116 ASN A C 1
ATOM 948 O O . ASN A 1 116 ? -58.804 -4.114 64.042 1.00 55.03 116 ASN A O 1
ATOM 952 N N . ASN A 1 117 ? -56.936 -3.211 64.889 1.00 55.81 117 ASN A N 1
ATOM 953 C CA . ASN A 1 117 ? -57.151 -3.691 66.263 1.00 55.81 117 ASN A CA 1
ATOM 954 C C . ASN A 1 117 ? -57.267 -2.568 67.312 1.00 55.81 117 ASN A C 1
ATOM 956 O O . ASN A 1 117 ? -57.012 -2.798 68.487 1.00 55.81 117 ASN A O 1
ATOM 960 N N . ASN A 1 118 ? -57.632 -1.351 66.892 1.00 55.47 118 ASN A N 1
ATOM 961 C CA . ASN A 1 118 ? -57.750 -0.183 67.777 1.00 55.47 118 ASN A CA 1
ATOM 962 C C . ASN A 1 118 ? -59.125 0.508 67.674 1.00 55.47 118 ASN A C 1
ATOM 964 O O . ASN A 1 118 ? -59.225 1.730 67.690 1.00 55.47 118 ASN A O 1
ATOM 968 N N . ASN A 1 119 ? -60.184 -0.292 67.527 1.00 53.41 119 ASN A N 1
ATOM 969 C CA . ASN A 1 119 ? -61.577 0.146 67.636 1.00 53.41 119 ASN A CA 1
ATOM 970 C C . ASN A 1 119 ? -62.390 -0.940 68.359 1.00 53.41 119 ASN A C 1
ATOM 972 O O . ASN A 1 119 ? -63.063 -1.741 67.712 1.00 53.41 119 ASN A O 1
ATOM 976 N N . ASN A 1 120 ? -62.278 -0.996 69.689 1.00 49.91 120 ASN A N 1
ATOM 977 C CA . ASN A 1 120 ? -63.358 -1.411 70.592 1.00 49.91 120 ASN A CA 1
ATOM 978 C C . ASN A 1 120 ? -63.055 -0.944 72.018 1.00 49.91 120 ASN A C 1
ATOM 980 O O . ASN A 1 120 ? -62.002 -1.366 72.546 1.00 49.91 120 ASN A O 1
#

pLDDT: mean 85.77, std 16.5, range [41.5, 98.12]

Secondary structure (DSSP, 8-state):
--------HHHHHHTSTTEEE-TTS-EEETTTTEEESSHHHHHHHHTSHHHHHHHHHHHHHHHHHHHHHHHHHHHHHHHHHHHHHHHHHHHHHHHHHHHHHHHHHHHHHHHTTSTTS---